Protein AF-A0A5C6RMQ3-F1 (afdb_monomer)

Mean predicted aligned error: 7.99 Å

Nearest PDB structures (foldseek):
  6r1m-assembly1_B  TM=6.943E-01  e=2.324E+00  Escherichia coli
  6he1-assembly1_A 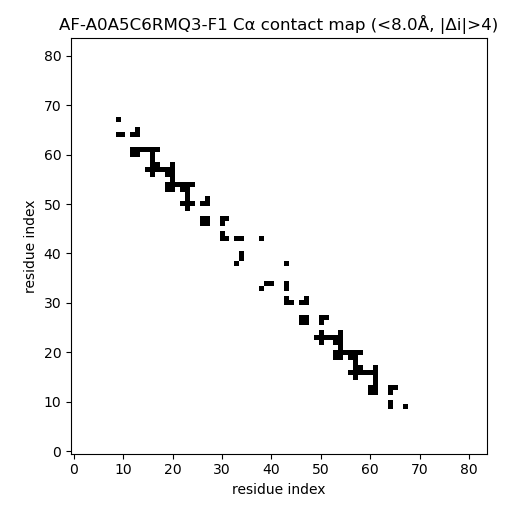 TM=6.526E-01  e=2.041E+00  Pseudomonas aeruginosa
  6hdz-assembly1_A  TM=6.436E-01  e=3.014E+00  Pseudomonas aeruginosa
  6he3-assembly1_A  TM=4.950E-01  e=2.480E+00  Pseudomonas aeruginosa
  6b87-assembly1_A-2  TM=5.074E-01  e=4.170E+00  synthetic construct

Secondary structure (DSSP, 8-state):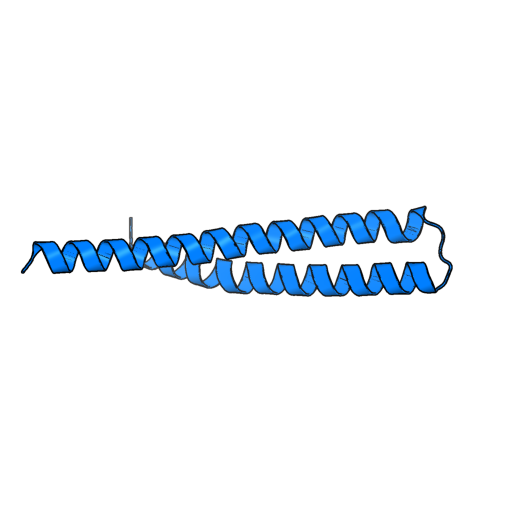
--HHHHHHHHHHHHHHHHHHHHHHHHHHHHHHHHHHTT--HHHHHHHHHHHHHHHHHHHHHHHHHHHHHHHHHHHHHHHHHHH-

Structure (mmCIF, N/CA/C/O backbone):
data_AF-A0A5C6RMQ3-F1
#
_entry.id   AF-A0A5C6RMQ3-F1
#
loop_
_atom_site.group_PDB
_atom_site.id
_atom_site.type_symbol
_atom_site.label_atom_id
_atom_site.label_alt_id
_atom_site.label_comp_id
_atom_site.label_asym_id
_atom_site.label_entity_id
_atom_site.label_seq_id
_atom_site.pdbx_PDB_ins_code
_atom_site.Cartn_x
_atom_site.Cartn_y
_atom_site.Cartn_z
_atom_site.occupancy
_atom_site.B_iso_or_equiv
_atom_site.auth_seq_id
_atom_site.auth_comp_id
_atom_site.auth_asym_id
_atom_site.auth_atom_id
_atom_site.pdbx_PDB_model_num
ATOM 1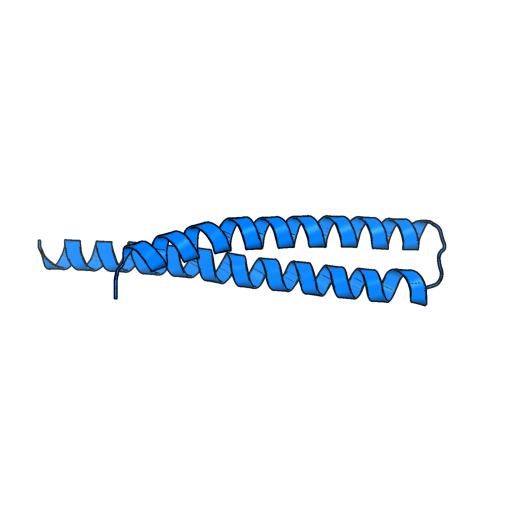 N N . MET A 1 1 ? -29.212 -3.989 12.903 1.00 44.53 1 MET A N 1
ATOM 2 C CA . MET A 1 1 ? -27.912 -4.023 12.185 1.00 44.53 1 MET A CA 1
ATOM 3 C C . MET A 1 1 ? -26.809 -4.325 13.200 1.00 44.53 1 MET A C 1
ATOM 5 O O . MET A 1 1 ? -26.745 -3.632 14.202 1.00 44.53 1 MET A O 1
ATOM 9 N N . ASN A 1 2 ? -26.018 -5.392 13.018 1.00 40.38 2 ASN A N 1
ATOM 10 C CA . ASN A 1 2 ? -25.189 -5.994 14.080 1.00 40.38 2 ASN A CA 1
ATOM 11 C C . ASN A 1 2 ? -23.757 -5.421 14.150 1.00 40.38 2 ASN A C 1
ATOM 13 O O . ASN A 1 2 ? -23.004 -5.498 13.178 1.00 40.38 2 ASN A O 1
ATOM 17 N N . ALA A 1 3 ? -23.344 -4.944 15.330 1.00 55.06 3 ALA A N 1
ATOM 18 C CA . ALA A 1 3 ? -22.025 -4.353 15.604 1.00 55.06 3 ALA A CA 1
ATOM 19 C C . ALA A 1 3 ? -20.825 -5.249 15.208 1.00 55.06 3 ALA A C 1
ATOM 21 O O . ALA A 1 3 ? -19.783 -4.750 14.782 1.00 55.06 3 ALA A O 1
ATOM 22 N N . LYS A 1 4 ? -20.989 -6.582 15.231 1.00 53.03 4 LYS A N 1
ATOM 23 C CA . LYS A 1 4 ? -19.959 -7.556 14.809 1.00 53.03 4 LYS A CA 1
ATOM 24 C C . LYS A 1 4 ? -19.530 -7.431 13.337 1.00 53.03 4 LYS A C 1
ATOM 26 O O . LYS A 1 4 ? -18.395 -7.772 13.008 1.00 53.03 4 LYS A O 1
ATOM 31 N N . GLN A 1 5 ? -20.394 -6.950 12.437 1.00 52.16 5 GLN A N 1
ATOM 32 C CA . GLN A 1 5 ? -20.043 -6.811 11.014 1.00 52.16 5 GLN A CA 1
ATOM 33 C C . GLN A 1 5 ? -19.109 -5.623 10.745 1.00 52.16 5 GLN A C 1
ATOM 35 O O . GLN A 1 5 ? -18.298 -5.697 9.819 1.00 52.16 5 GLN A O 1
ATOM 40 N N . TYR A 1 6 ? -19.176 -4.564 11.559 1.00 51.25 6 TYR A N 1
ATOM 41 C CA . TYR A 1 6 ? -18.269 -3.419 11.452 1.00 51.25 6 TYR A CA 1
ATOM 42 C C . TYR A 1 6 ? -16.847 -3.803 11.840 1.00 51.25 6 TYR A C 1
ATOM 44 O O . TYR A 1 6 ? -15.927 -3.538 11.075 1.00 51.25 6 TYR A O 1
ATOM 52 N N . TYR A 1 7 ? -16.680 -4.517 12.955 1.00 53.34 7 TYR A N 1
ATOM 53 C CA . TYR A 1 7 ? -15.366 -4.960 13.419 1.00 53.34 7 TYR A CA 1
ATOM 54 C C . TYR A 1 7 ? -14.685 -5.909 12.421 1.00 53.34 7 TYR A C 1
ATOM 56 O O . TYR A 1 7 ? -13.495 -5.784 12.158 1.00 53.34 7 TYR A O 1
ATOM 64 N N . ARG A 1 8 ? -15.449 -6.806 11.777 1.00 53.22 8 ARG A N 1
ATOM 65 C CA . AR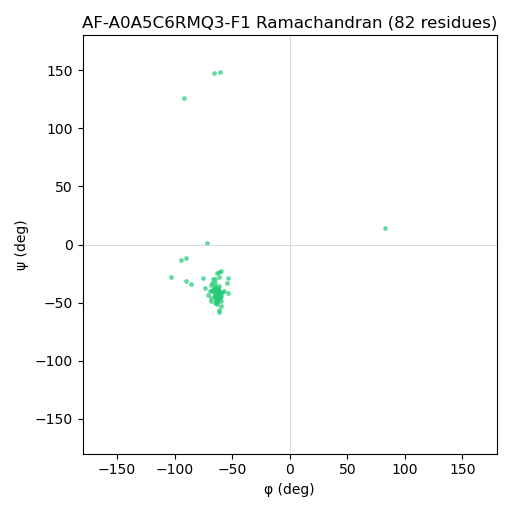G A 1 8 ? -14.907 -7.751 10.784 1.00 53.22 8 ARG A CA 1
ATOM 66 C C . ARG A 1 8 ? -14.555 -7.094 9.445 1.00 53.22 8 ARG A C 1
ATOM 68 O O . ARG A 1 8 ? -13.547 -7.448 8.846 1.00 53.22 8 ARG A O 1
ATOM 75 N N . LYS A 1 9 ? -15.347 -6.118 8.978 1.00 54.16 9 LYS A N 1
ATOM 76 C CA . LYS A 1 9 ? -14.993 -5.303 7.796 1.00 54.16 9 LYS A CA 1
ATOM 77 C C . LYS A 1 9 ? -13.795 -4.396 8.077 1.00 54.16 9 LYS A C 1
ATOM 79 O O . LYS A 1 9 ? -12.977 -4.178 7.193 1.00 54.16 9 LYS A O 1
ATOM 84 N N . TRP A 1 10 ? -13.685 -3.901 9.302 1.00 61.47 10 TRP A N 1
ATOM 85 C CA . TRP A 1 10 ? -12.589 -3.064 9.765 1.00 61.47 10 TRP A CA 1
ATOM 86 C C . TRP A 1 10 ? -11.258 -3.830 9.847 1.00 61.47 10 TRP A C 1
ATOM 88 O O . TRP A 1 10 ? -10.264 -3.410 9.255 1.00 61.47 10 TRP A O 1
ATOM 98 N N . LEU A 1 11 ? -11.277 -5.012 10.471 1.00 63.47 11 LEU A N 1
ATOM 99 C CA . LEU A 1 11 ? -10.122 -5.907 10.584 1.00 63.47 11 LEU A CA 1
ATOM 100 C C . LEU A 1 11 ? -9.609 -6.428 9.246 1.00 63.47 11 LEU A C 1
ATOM 102 O O . LEU A 1 11 ? -8.449 -6.797 9.172 1.00 63.47 11 LEU A O 1
ATOM 106 N N . LEU A 1 12 ? -10.445 -6.484 8.208 1.00 65.62 12 LEU A N 1
ATOM 107 C CA . LEU A 1 12 ? -10.007 -6.867 6.865 1.00 65.62 12 LEU A CA 1
ATOM 108 C C . LEU A 1 12 ? -9.452 -5.674 6.083 1.00 65.62 12 LEU A C 1
ATOM 110 O O . LEU A 1 12 ? -8.501 -5.840 5.333 1.00 65.62 12 LEU A O 1
ATOM 114 N N . ARG A 1 13 ? -9.990 -4.463 6.274 1.00 74.12 13 ARG A N 1
ATOM 115 C CA . ARG A 1 13 ? -9.529 -3.262 5.555 1.00 74.12 13 ARG A CA 1
ATOM 116 C C . ARG A 1 13 ? -8.114 -2.842 5.940 1.00 74.12 13 ARG A C 1
ATOM 118 O O . ARG A 1 13 ? -7.353 -2.471 5.057 1.00 74.12 13 ARG A O 1
ATOM 125 N N . ALA A 1 14 ? -7.744 -2.943 7.216 1.00 77.31 14 ALA A N 1
ATOM 126 C CA . ALA A 1 14 ? -6.395 -2.603 7.673 1.00 77.31 14 ALA A CA 1
ATOM 127 C C . ALA A 1 14 ? -5.282 -3.468 7.025 1.00 77.31 14 ALA A C 1
ATOM 129 O O . ALA A 1 14 ? -4.398 -2.897 6.388 1.00 77.31 14 ALA A O 1
ATOM 130 N N . PRO A 1 15 ? -5.303 -4.814 7.105 1.00 82.06 15 PRO A N 1
ATOM 131 C CA . PRO A 1 15 ? -4.291 -5.651 6.466 1.00 82.06 15 PRO A CA 1
ATOM 132 C C . PRO A 1 15 ? -4.375 -5.587 4.941 1.00 82.06 15 PRO A C 1
ATOM 134 O O . PRO A 1 15 ? -3.345 -5.629 4.284 1.00 82.06 15 PRO A O 1
ATOM 137 N N . LEU A 1 16 ? -5.568 -5.427 4.364 1.00 83.94 16 LEU A N 1
ATOM 138 C CA . LEU A 1 16 ? -5.727 -5.309 2.914 1.00 83.94 16 LEU A CA 1
ATOM 139 C C . LEU A 1 16 ? -5.122 -3.994 2.392 1.00 83.94 16 LEU A C 1
ATOM 141 O O . LEU A 1 16 ? -4.422 -4.011 1.384 1.00 83.94 16 LEU A O 1
ATOM 145 N N . GLY A 1 17 ? -5.293 -2.884 3.120 1.00 85.19 17 GLY A N 1
ATOM 146 C CA . GLY A 1 17 ? -4.589 -1.626 2.858 1.00 85.19 17 GLY A CA 1
ATOM 147 C C . GLY A 1 17 ? -3.071 -1.770 2.997 1.00 85.19 17 GLY A C 1
ATOM 148 O O . GLY A 1 17 ? -2.338 -1.328 2.119 1.00 85.19 17 GLY A O 1
ATOM 149 N N . LEU A 1 18 ? -2.594 -2.465 4.035 1.00 87.94 18 LEU A N 1
ATOM 150 C CA . LEU A 1 18 ? -1.163 -2.711 4.247 1.00 87.94 18 LEU A CA 1
ATOM 151 C C . LEU A 1 18 ? -0.537 -3.568 3.132 1.00 87.94 18 LEU A C 1
ATOM 153 O O . LEU A 1 18 ? 0.555 -3.261 2.657 1.00 87.94 18 LEU A O 1
ATOM 157 N N . VAL A 1 19 ? -1.245 -4.602 2.671 1.00 89.44 19 VAL A N 1
ATOM 158 C CA . VAL A 1 19 ? -0.825 -5.437 1.536 1.00 89.44 19 VAL A CA 1
ATOM 159 C C . VAL A 1 19 ? -0.784 -4.619 0.245 1.00 89.44 19 VAL A C 1
ATOM 161 O O . VAL A 1 19 ? 0.180 -4.736 -0.503 1.00 89.44 19 VAL A O 1
ATOM 164 N N . LEU A 1 20 ? -1.770 -3.747 -0.000 1.00 89.06 20 LEU A N 1
ATOM 165 C CA . LEU A 1 20 ? -1.773 -2.836 -1.154 1.00 89.06 20 LEU A CA 1
ATOM 166 C C . LEU A 1 20 ? -0.605 -1.844 -1.127 1.00 89.06 20 LEU A C 1
ATOM 168 O O . LEU A 1 20 ? -0.005 -1.588 -2.169 1.00 89.06 20 LEU A O 1
ATOM 172 N N . ILE A 1 21 ? -0.252 -1.319 0.050 1.00 91.94 21 ILE A N 1
ATOM 173 C CA . ILE A 1 21 ? 0.923 -0.454 0.223 1.00 91.94 21 ILE A CA 1
ATOM 174 C C . ILE A 1 21 ? 2.201 -1.226 -0.117 1.00 91.94 21 ILE A C 1
ATOM 176 O O . ILE A 1 21 ? 3.012 -0.739 -0.902 1.00 91.94 21 ILE A O 1
ATOM 180 N N . GLY A 1 22 ? 2.369 -2.435 0.432 1.00 90.50 22 GLY A N 1
ATOM 181 C CA . GLY A 1 22 ? 3.524 -3.289 0.144 1.00 90.50 22 GLY A CA 1
ATOM 182 C C . GLY A 1 22 ? 3.624 -3.655 -1.338 1.00 90.50 22 GLY A C 1
ATOM 183 O O . GLY A 1 22 ? 4.685 -3.517 -1.939 1.00 90.50 22 GLY A O 1
ATOM 184 N N . PHE A 1 23 ? 2.501 -4.027 -1.953 1.00 91.50 23 PHE A N 1
ATOM 185 C CA . PHE A 1 23 ? 2.412 -4.310 -3.383 1.00 91.50 23 PHE A CA 1
ATOM 186 C C . PHE A 1 23 ? 2.804 -3.092 -4.231 1.00 91.50 23 PHE A C 1
ATOM 188 O O . PHE A 1 23 ? 3.660 -3.204 -5.107 1.00 91.50 23 PHE A O 1
ATOM 195 N N . GLY A 1 24 ? 2.254 -1.912 -3.924 1.00 90.00 24 GLY A N 1
ATOM 196 C CA . GLY A 1 24 ? 2.626 -0.660 -4.581 1.00 90.00 24 GLY A CA 1
ATOM 197 C C . GLY A 1 24 ? 4.116 -0.339 -4.430 1.00 90.00 24 GLY A C 1
ATOM 198 O O . GLY A 1 24 ? 4.757 0.039 -5.405 1.00 90.00 24 GLY A O 1
ATOM 199 N N . ALA A 1 25 ? 4.702 -0.559 -3.250 1.00 90.81 25 ALA A N 1
ATOM 200 C CA . ALA A 1 25 ? 6.133 -0.358 -3.019 1.00 90.81 25 ALA A CA 1
ATOM 201 C C . ALA A 1 25 ? 7.009 -1.307 -3.859 1.00 90.81 25 ALA A C 1
ATOM 203 O O . ALA A 1 25 ? 8.003 -0.868 -4.438 1.00 90.81 25 ALA A O 1
ATOM 204 N N . CYS A 1 26 ? 6.624 -2.582 -3.986 1.00 90.81 26 CYS A N 1
ATOM 205 C CA . CYS A 1 26 ? 7.318 -3.541 -4.849 1.00 90.81 26 CYS A CA 1
ATOM 206 C C . CYS A 1 26 ? 7.271 -3.127 -6.327 1.00 90.81 26 CYS A C 1
ATOM 208 O O . CYS A 1 26 ? 8.297 -3.162 -7.001 1.00 90.81 26 CYS A O 1
ATOM 210 N N . LEU A 1 27 ? 6.112 -2.681 -6.818 1.00 88.50 27 LEU A N 1
ATOM 211 C CA . LEU A 1 27 ? 5.957 -2.176 -8.187 1.00 88.50 27 LEU A CA 1
ATOM 212 C C . LEU A 1 27 ? 6.761 -0.893 -8.444 1.00 88.50 27 LEU A C 1
ATOM 214 O O . LEU A 1 27 ? 7.319 -0.723 -9.526 1.00 88.50 27 LEU A O 1
ATOM 218 N N . ILE A 1 28 ? 6.865 0.004 -7.456 1.00 90.38 28 ILE A N 1
ATOM 219 C CA . ILE A 1 28 ? 7.745 1.181 -7.550 1.00 90.38 28 ILE A CA 1
ATOM 220 C C . ILE A 1 28 ? 9.204 0.731 -7.684 1.00 90.38 28 ILE A C 1
ATOM 222 O O . ILE A 1 28 ? 9.928 1.266 -8.523 1.00 90.38 28 ILE A O 1
ATOM 226 N N . ALA A 1 29 ? 9.635 -0.251 -6.885 1.00 89.75 29 ALA A N 1
ATOM 227 C CA . ALA A 1 29 ? 10.995 -0.780 -6.945 1.00 89.75 29 ALA A CA 1
ATOM 228 C C . ALA A 1 29 ? 11.293 -1.424 -8.307 1.00 89.75 29 ALA A C 1
ATOM 230 O O . ALA A 1 29 ? 12.349 -1.181 -8.887 1.00 89.75 29 ALA A O 1
ATOM 231 N N . GLU A 1 30 ? 10.347 -2.189 -8.851 1.00 88.06 30 GLU A N 1
ATOM 232 C CA . GLU A 1 30 ? 10.466 -2.802 -10.174 1.00 88.06 30 GLU A CA 1
ATOM 233 C C . GLU A 1 30 ? 10.536 -1.748 -11.289 1.00 88.06 30 GLU A C 1
ATOM 235 O O . GLU A 1 30 ? 11.475 -1.755 -12.082 1.00 88.06 30 GLU A O 1
ATOM 240 N N . SER A 1 31 ? 9.628 -0.768 -11.288 1.00 87.38 31 SER A N 1
ATOM 241 C CA . SER A 1 31 ? 9.655 0.364 -12.225 1.00 87.38 31 SER A CA 1
ATOM 242 C C . SER A 1 31 ? 10.977 1.141 -12.147 1.00 87.38 31 SER A C 1
ATOM 244 O O . SER A 1 31 ? 11.552 1.509 -13.176 1.00 87.38 31 SER A O 1
ATOM 246 N N . ALA A 1 32 ? 11.515 1.338 -10.939 1.00 86.88 32 ALA A N 1
ATOM 247 C CA . ALA A 1 32 ? 12.817 1.964 -10.744 1.00 86.88 32 ALA A CA 1
ATOM 248 C C . ALA A 1 32 ? 13.953 1.115 -11.334 1.00 86.88 32 ALA A C 1
ATOM 250 O O . ALA A 1 32 ? 14.805 1.662 -12.031 1.00 86.88 32 ALA A O 1
ATOM 251 N N . MET A 1 33 ? 13.957 -0.204 -11.122 1.00 89.12 33 MET A N 1
ATOM 252 C CA . MET A 1 33 ? 14.947 -1.105 -11.725 1.00 89.12 33 MET A CA 1
ATOM 253 C C . MET A 1 33 ? 14.873 -1.097 -13.258 1.00 89.12 33 MET A C 1
ATOM 255 O O . MET A 1 33 ? 15.910 -1.009 -13.910 1.00 89.12 33 MET A O 1
ATOM 259 N N . VAL A 1 34 ? 13.669 -1.098 -13.841 1.00 85.38 34 VAL A N 1
ATOM 260 C CA . VAL A 1 34 ? 13.460 -0.997 -15.298 1.00 85.38 34 VAL A CA 1
ATOM 261 C C . VAL A 1 34 ? 13.976 0.342 -15.839 1.00 85.38 34 VAL A C 1
ATOM 263 O O . VAL A 1 34 ? 14.632 0.382 -16.880 1.00 85.38 34 VAL A O 1
ATOM 266 N N . LYS A 1 35 ? 13.762 1.441 -15.104 1.00 83.00 35 LYS A N 1
ATOM 267 C CA . LYS A 1 35 ? 14.358 2.748 -15.414 1.00 83.00 35 LYS A CA 1
ATOM 268 C C . LYS A 1 35 ? 15.891 2.701 -15.364 1.00 83.00 35 LYS A C 1
ATOM 270 O O . LYS A 1 35 ? 16.538 3.239 -16.260 1.00 83.00 35 LYS A O 1
ATOM 275 N N . PHE A 1 36 ? 16.476 2.066 -14.345 1.00 85.56 36 PHE A N 1
ATOM 276 C CA . PHE A 1 36 ? 17.932 1.916 -14.217 1.00 85.56 36 PHE A CA 1
ATOM 277 C C . PHE A 1 36 ? 18.539 1.016 -15.301 1.00 85.56 36 PHE A C 1
ATOM 279 O O . PHE A 1 36 ? 19.668 1.256 -15.716 1.00 85.56 36 PHE A O 1
ATOM 286 N N . ALA A 1 37 ? 17.786 0.040 -15.810 1.00 87.75 37 ALA A N 1
ATOM 287 C CA . ALA A 1 37 ? 18.195 -0.833 -16.909 1.00 87.75 37 ALA A CA 1
ATOM 288 C C . ALA A 1 37 ? 18.221 -0.136 -18.289 1.00 87.75 37 ALA A C 1
ATOM 290 O O . ALA A 1 37 ? 18.520 -0.777 -19.293 1.00 87.75 37 ALA A O 1
ATOM 291 N N . GLY A 1 38 ? 17.915 1.166 -18.361 1.00 85.25 38 GLY A N 1
ATOM 292 C CA . GLY A 1 38 ? 17.962 1.947 -19.600 1.00 85.25 38 GLY A CA 1
ATOM 293 C C . GLY A 1 38 ? 16.715 1.818 -20.478 1.00 85.25 38 GLY A C 1
ATOM 294 O O . GLY A 1 38 ? 16.742 2.220 -21.640 1.00 85.25 38 GLY A O 1
ATOM 295 N N . ALA A 1 3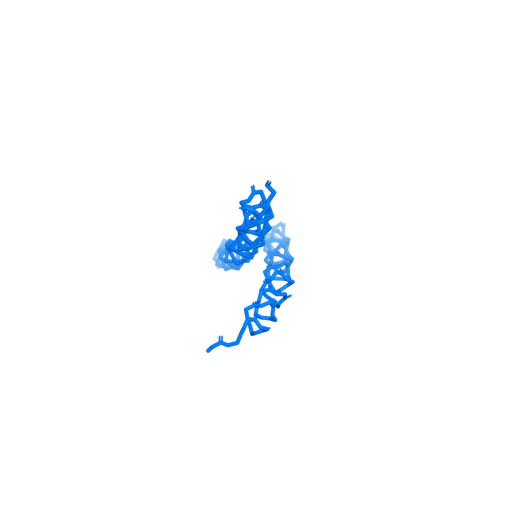9 ? 15.614 1.274 -19.947 1.00 84.75 39 ALA A N 1
ATOM 296 C CA . ALA A 1 39 ? 14.367 1.157 -20.691 1.00 84.75 39 ALA A CA 1
ATOM 297 C C . ALA A 1 39 ? 13.758 2.541 -21.016 1.00 84.75 39 ALA A C 1
ATOM 299 O O . ALA A 1 39 ? 13.862 3.482 -20.215 1.00 84.75 39 ALA A O 1
ATOM 300 N N . PRO A 1 40 ? 13.068 2.681 -22.164 1.00 83.31 40 PRO A N 1
ATOM 301 C CA . PRO A 1 40 ? 12.424 3.931 -22.548 1.00 83.31 40 PRO A CA 1
ATOM 302 C C . PRO A 1 40 ? 11.359 4.358 -21.531 1.00 83.31 40 PRO A C 1
ATOM 304 O O . PRO A 1 40 ? 10.680 3.532 -20.918 1.00 83.31 40 PRO A O 1
ATOM 307 N N . TRP A 1 41 ? 11.180 5.674 -21.386 1.00 80.25 41 TRP A N 1
ATOM 308 C CA . TRP A 1 41 ? 10.260 6.285 -20.417 1.00 80.25 41 TRP A CA 1
ATOM 309 C C . TRP A 1 41 ? 8.819 5.779 -20.525 1.00 80.25 41 TRP A C 1
ATOM 311 O O . TRP A 1 41 ? 8.156 5.594 -19.508 1.00 80.25 41 TRP A O 1
ATOM 321 N N . GLN A 1 42 ? 8.369 5.452 -21.736 1.00 84.44 42 GLN A N 1
ATOM 322 C CA . GLN A 1 42 ? 7.042 4.888 -21.993 1.00 84.44 42 GLN A CA 1
ATOM 323 C C . GLN A 1 42 ? 6.823 3.533 -21.309 1.00 84.44 42 GLN A C 1
ATOM 325 O O . GLN A 1 42 ? 5.680 3.162 -21.068 1.00 84.44 42 GLN A O 1
ATOM 330 N N . SER A 1 43 ? 7.895 2.799 -20.993 1.00 80.44 43 SER A N 1
ATOM 331 C CA . SER A 1 43 ? 7.805 1.469 -20.394 1.00 80.44 43 SER A CA 1
ATOM 332 C C . SER A 1 43 ? 7.789 1.493 -18.871 1.00 80.44 43 SER A C 1
ATOM 334 O O . SER A 1 43 ? 7.180 0.611 -18.287 1.00 80.44 43 SER A O 1
ATOM 336 N N . TRP A 1 44 ? 8.437 2.452 -18.204 1.00 82.75 44 TRP A N 1
ATOM 337 C CA . TRP A 1 44 ? 8.495 2.474 -16.733 1.00 82.75 44 TRP A CA 1
ATOM 338 C C . TRP A 1 44 ? 7.556 3.502 -16.103 1.00 82.75 44 TRP A C 1
ATOM 340 O O . TRP A 1 44 ? 7.071 3.265 -14.997 1.00 82.75 44 TRP A O 1
ATOM 350 N N . VAL A 1 45 ? 7.240 4.604 -16.796 1.00 87.69 45 VAL A N 1
ATOM 351 C CA . VAL A 1 45 ? 6.328 5.646 -16.295 1.00 87.69 45 VAL A CA 1
ATOM 352 C C . VAL A 1 45 ? 4.921 5.113 -15.997 1.00 87.69 45 VAL A C 1
ATOM 354 O O . VAL A 1 45 ? 4.483 5.297 -14.864 1.00 87.69 45 VAL A O 1
ATOM 357 N N . PRO A 1 46 ? 4.206 4.423 -16.912 1.00 89.12 46 PRO A N 1
ATOM 358 C CA . PRO A 1 46 ? 2.850 3.951 -16.620 1.00 89.12 46 PRO A CA 1
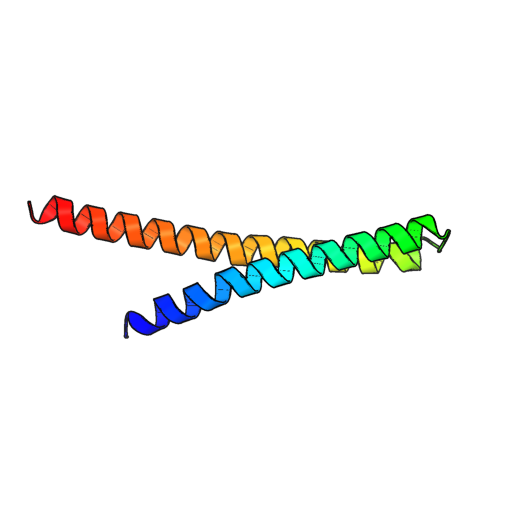ATOM 359 C C . PRO A 1 46 ? 2.817 2.915 -15.490 1.00 89.12 46 PRO A C 1
ATOM 361 O O . PRO A 1 46 ? 1.916 2.962 -14.654 1.00 89.12 46 PRO A O 1
ATOM 364 N N . TYR A 1 47 ? 3.823 2.037 -15.405 1.00 86.25 47 TYR A N 1
ATOM 365 C CA . TYR A 1 47 ? 3.965 1.097 -14.288 1.00 86.25 47 TYR A CA 1
ATOM 366 C C . TYR A 1 47 ? 4.214 1.826 -12.967 1.00 86.25 47 TYR A C 1
ATOM 368 O O . TYR A 1 47 ? 3.566 1.520 -11.970 1.00 86.25 47 TYR A O 1
ATOM 376 N N . GLY A 1 48 ? 5.075 2.847 -12.963 1.00 87.62 48 GLY A N 1
ATOM 377 C CA . GLY A 1 48 ? 5.315 3.685 -11.789 1.00 87.62 48 GLY A CA 1
ATOM 378 C C . GLY A 1 48 ? 4.069 4.462 -11.355 1.00 87.62 48 GLY A C 1
ATOM 379 O O . GLY A 1 48 ? 3.776 4.547 -10.164 1.00 87.62 48 GLY A O 1
ATOM 380 N N . THR A 1 49 ? 3.284 4.982 -12.304 1.00 90.69 49 THR A N 1
ATOM 381 C CA . THR A 1 49 ? 2.010 5.655 -12.016 1.00 90.69 49 THR A CA 1
ATOM 382 C C . THR A 1 49 ? 0.985 4.686 -11.433 1.00 90.69 49 THR A C 1
ATOM 384 O O . THR A 1 49 ? 0.366 5.002 -10.419 1.00 90.69 49 THR A O 1
ATOM 387 N N . LEU A 1 50 ? 0.834 3.490 -12.009 1.00 90.12 50 LEU A N 1
ATOM 388 C CA . LEU A 1 50 ? -0.031 2.444 -11.455 1.00 90.12 50 LEU A CA 1
ATOM 389 C C . LEU A 1 50 ? 0.398 2.052 -10.037 1.00 90.12 50 LEU A C 1
ATOM 391 O O . LEU A 1 50 ? -0.448 1.916 -9.153 1.00 90.12 50 LEU A O 1
ATOM 395 N N . ALA A 1 51 ? 1.705 1.946 -9.798 1.00 90.38 51 ALA A N 1
ATOM 396 C CA . ALA A 1 51 ? 2.262 1.652 -8.486 1.00 90.38 51 ALA A CA 1
ATOM 397 C C . ALA A 1 51 ? 1.933 2.746 -7.454 1.00 90.38 51 ALA A C 1
ATOM 399 O O . ALA A 1 51 ? 1.500 2.446 -6.341 1.00 90.38 51 ALA A O 1
ATOM 400 N N . LEU A 1 52 ? 2.061 4.020 -7.840 1.00 90.75 52 LEU A N 1
ATOM 401 C CA . LEU A 1 52 ? 1.680 5.177 -7.023 1.00 90.75 52 LEU A CA 1
ATOM 402 C C . LEU A 1 52 ? 0.182 5.196 -6.709 1.00 90.75 52 LEU A C 1
ATOM 404 O O . LEU A 1 52 ? -0.193 5.489 -5.573 1.00 90.75 52 LEU A O 1
ATOM 408 N N . VAL A 1 53 ? -0.673 4.872 -7.681 1.00 94.00 53 VAL A N 1
ATOM 409 C CA . VAL A 1 53 ? -2.127 4.783 -7.480 1.00 94.00 53 VAL A CA 1
ATOM 410 C C . VAL A 1 53 ? -2.462 3.665 -6.495 1.00 94.00 53 VAL A C 1
ATOM 412 O O . VAL A 1 53 ? -3.223 3.895 -5.553 1.00 94.00 53 VAL A O 1
ATOM 415 N N . ALA A 1 54 ? -1.866 2.481 -6.659 1.00 90.75 54 ALA A N 1
ATOM 416 C CA . ALA A 1 54 ? -2.055 1.354 -5.748 1.00 90.75 54 ALA A CA 1
ATOM 417 C C . ALA A 1 54 ? -1.594 1.698 -4.323 1.00 90.75 54 ALA A C 1
ATOM 419 O O . ALA A 1 54 ? -2.329 1.459 -3.363 1.00 90.75 54 ALA A O 1
ATOM 420 N N . LEU A 1 55 ? -0.426 2.335 -4.190 1.00 92.00 55 LEU A N 1
ATOM 421 C CA . LEU A 1 55 ? 0.123 2.753 -2.904 1.00 92.00 55 LEU A CA 1
ATOM 422 C C . LEU A 1 55 ? -0.772 3.794 -2.220 1.00 92.00 55 LEU A C 1
ATOM 424 O O . LEU A 1 55 ? -1.144 3.603 -1.066 1.00 92.00 55 LEU A O 1
ATOM 428 N N . ASN A 1 56 ? -1.175 4.855 -2.926 1.00 92.12 56 ASN A N 1
ATOM 429 C CA . ASN A 1 56 ? -2.047 5.892 -2.361 1.00 92.12 56 ASN A CA 1
ATOM 430 C C . ASN A 1 56 ? -3.418 5.328 -1.973 1.00 92.12 56 ASN A C 1
ATOM 432 O O . ASN A 1 56 ? -3.923 5.630 -0.895 1.00 92.12 56 ASN A O 1
ATOM 436 N N . THR A 1 57 ? -3.979 4.441 -2.797 1.00 92.38 57 THR A N 1
ATOM 437 C CA . THR A 1 57 ? -5.235 3.746 -2.482 1.00 92.38 57 THR A CA 1
ATOM 438 C C . THR A 1 57 ? -5.089 2.899 -1.215 1.00 92.38 57 THR A C 1
ATOM 440 O O . THR A 1 57 ? -5.946 2.951 -0.331 1.00 92.38 57 THR A O 1
ATOM 443 N N . GLY A 1 58 ? -3.984 2.157 -1.086 1.00 89.25 58 GLY A N 1
ATOM 444 C CA . GLY A 1 58 ? -3.662 1.385 0.114 1.00 89.25 58 GLY A CA 1
ATOM 445 C C . GLY A 1 58 ? -3.552 2.258 1.366 1.00 89.25 58 GLY A C 1
ATOM 446 O O . GLY A 1 58 ? -4.146 1.924 2.392 1.00 89.25 58 GLY A O 1
ATOM 447 N N . VAL A 1 59 ? -2.870 3.408 1.269 1.00 89.56 59 VAL A N 1
ATOM 448 C CA . VAL A 1 59 ? -2.747 4.388 2.364 1.00 89.56 59 VAL A CA 1
ATOM 449 C C . VAL A 1 59 ? -4.111 4.943 2.772 1.00 89.56 59 VAL A C 1
ATOM 451 O O . VAL A 1 59 ? -4.400 4.986 3.966 1.00 89.56 59 VAL A O 1
ATOM 454 N N . SER A 1 60 ? -4.978 5.314 1.826 1.00 89.81 60 SER A N 1
ATOM 455 C CA . SER A 1 60 ? -6.325 5.809 2.141 1.00 89.81 60 SER A CA 1
ATOM 456 C C . SER A 1 60 ? -7.176 4.756 2.858 1.00 89.81 60 SER A C 1
ATOM 458 O O . SER A 1 60 ? -7.782 5.055 3.886 1.00 89.81 60 SER A O 1
ATOM 460 N N . ILE A 1 61 ? -7.173 3.507 2.376 1.00 85.31 61 ILE A N 1
ATOM 461 C CA . ILE A 1 61 ? -7.926 2.402 2.995 1.00 85.31 61 ILE A CA 1
ATOM 462 C C . ILE A 1 61 ? -7.393 2.093 4.400 1.00 85.31 61 ILE A C 1
ATOM 464 O O . ILE A 1 61 ? -8.173 1.872 5.332 1.00 85.31 61 ILE A O 1
ATOM 468 N N . PHE A 1 62 ? -6.069 2.084 4.563 1.00 87.06 62 PHE A N 1
ATOM 469 C CA . PHE A 1 62 ? -5.431 1.880 5.858 1.00 87.06 62 PHE A CA 1
ATOM 470 C C . PHE A 1 62 ? -5.752 3.024 6.832 1.00 87.06 62 PHE A C 1
ATOM 472 O O . PHE A 1 62 ? -6.117 2.766 7.979 1.00 87.06 62 PHE A O 1
ATOM 479 N N . GLY A 1 63 ? -5.687 4.276 6.372 1.00 86.62 63 GLY A N 1
ATOM 480 C CA . GLY A 1 63 ? -6.006 5.465 7.162 1.00 86.62 63 GLY A CA 1
ATOM 481 C C . GLY A 1 63 ? -7.454 5.483 7.652 1.00 86.62 63 GLY A C 1
ATOM 482 O O . GLY A 1 63 ? -7.694 5.701 8.841 1.00 86.62 63 GLY A O 1
ATOM 483 N N . ASP A 1 64 ? -8.413 5.166 6.779 1.00 84.31 64 ASP A N 1
ATOM 484 C CA . ASP A 1 64 ? -9.829 5.050 7.150 1.00 84.31 64 ASP A CA 1
ATOM 485 C C . ASP A 1 64 ? -10.067 3.947 8.183 1.00 84.31 64 ASP A C 1
ATOM 487 O O . ASP A 1 64 ? -10.860 4.119 9.116 1.00 84.31 64 ASP A O 1
ATOM 491 N N . ALA A 1 65 ? -9.354 2.822 8.063 1.00 82.88 65 ALA A N 1
ATOM 492 C CA . ALA A 1 65 ? -9.378 1.802 9.096 1.00 82.88 65 ALA A CA 1
ATOM 493 C C . ALA A 1 65 ? -8.843 2.389 10.415 1.00 82.88 65 ALA A C 1
ATOM 495 O O . ALA A 1 65 ? -9.572 2.458 11.399 1.00 82.88 65 ALA A O 1
ATOM 496 N N . VAL A 1 66 ? -7.624 2.915 10.476 1.00 83.06 66 VAL A N 1
ATOM 497 C CA . VAL A 1 66 ? -7.084 3.462 11.737 1.00 83.06 66 VAL A CA 1
ATOM 498 C C . VAL A 1 66 ? -8.014 4.516 12.365 1.00 83.06 66 VAL A C 1
ATOM 500 O O . VAL A 1 66 ? -8.292 4.457 13.566 1.00 83.06 66 VAL A O 1
ATOM 503 N N . LEU A 1 67 ? -8.592 5.410 11.558 1.00 84.75 67 LEU A N 1
ATOM 504 C CA . LEU A 1 67 ? -9.539 6.425 12.017 1.00 84.75 67 LEU A CA 1
ATOM 505 C C . LEU A 1 67 ? -10.809 5.818 12.628 1.00 84.75 67 LEU A C 1
ATOM 507 O O . LEU A 1 67 ? -11.274 6.271 13.676 1.00 84.75 67 LEU A O 1
ATOM 511 N N . GLN A 1 68 ? -11.372 4.783 12.005 1.00 81.75 68 GLN A N 1
ATOM 512 C CA . GLN A 1 68 ? -12.562 4.107 12.515 1.00 81.75 68 GLN A CA 1
ATOM 513 C C . GLN A 1 68 ? -12.295 3.403 13.859 1.00 81.75 68 GLN A C 1
ATOM 515 O O . GLN A 1 68 ? -13.175 3.402 14.721 1.00 81.75 68 GLN A O 1
ATOM 520 N N . ARG A 1 69 ? -11.076 2.892 14.084 1.00 80.81 69 ARG A N 1
ATOM 521 C CA . ARG A 1 69 ? -10.650 2.353 15.391 1.00 80.81 69 ARG A CA 1
ATOM 522 C C . ARG A 1 69 ? -10.604 3.431 16.458 1.00 80.81 69 ARG A C 1
ATOM 524 O O . ARG A 1 69 ? -11.190 3.265 17.520 1.00 80.81 69 ARG A O 1
ATOM 531 N N . ALA A 1 70 ? -9.939 4.542 16.150 1.00 83.25 70 ALA A N 1
ATOM 532 C CA . ALA A 1 70 ? -9.768 5.644 17.087 1.00 83.25 70 ALA A CA 1
ATOM 533 C C . ALA A 1 70 ? -11.119 6.258 17.483 1.00 83.25 70 ALA A C 1
ATOM 535 O O . ALA A 1 70 ? -11.341 6.601 18.642 1.00 83.25 70 ALA A O 1
ATOM 536 N N . ARG A 1 71 ? -12.055 6.367 16.528 1.00 82.75 71 ARG A N 1
ATOM 537 C CA . ARG A 1 71 ? -13.428 6.817 16.801 1.00 82.75 71 ARG A CA 1
ATOM 538 C C . ARG A 1 71 ? -14.197 5.840 17.691 1.00 82.75 71 ARG A C 1
ATOM 540 O O . ARG A 1 71 ? -14.929 6.299 18.559 1.00 82.75 71 ARG A O 1
ATOM 547 N N . TYR A 1 72 ? -14.031 4.532 17.487 1.00 78.88 72 TYR A N 1
ATOM 548 C CA . TYR A 1 72 ? -14.655 3.505 18.326 1.00 78.88 72 TYR A CA 1
ATOM 549 C C . TYR A 1 72 ? -14.152 3.571 19.774 1.00 78.88 72 TYR A C 1
ATOM 551 O O . TYR A 1 72 ? -14.956 3.617 20.698 1.00 78.88 72 TYR A O 1
ATOM 559 N N . GLU A 1 73 ? -12.838 3.670 19.965 1.00 83.25 73 GLU A N 1
ATOM 560 C CA . GLU A 1 73 ? -12.211 3.751 21.291 1.00 83.25 73 GLU A CA 1
ATOM 561 C C . GLU A 1 73 ? -12.651 5.008 22.059 1.00 83.25 73 GLU A C 1
ATOM 563 O O . GLU A 1 73 ? -13.093 4.921 23.202 1.00 83.25 73 GLU A O 1
ATOM 568 N N . ARG A 1 74 ? -12.678 6.169 21.388 1.00 85.00 74 ARG A N 1
ATOM 569 C CA . ARG A 1 74 ? -13.184 7.425 21.973 1.00 85.00 74 ARG A CA 1
ATOM 570 C C . ARG A 1 74 ? -14.676 7.396 22.311 1.00 85.00 74 ARG A C 1
ATOM 572 O O . ARG A 1 74 ? -15.103 8.135 23.195 1.00 85.00 74 ARG A O 1
ATOM 579 N N . ALA A 1 75 ? -15.484 6.630 21.577 1.00 84.00 75 ALA A N 1
ATOM 580 C CA . ALA A 1 75 ? -16.910 6.500 21.867 1.00 84.00 75 ALA A CA 1
ATOM 581 C C . ALA A 1 75 ? -17.136 5.697 23.155 1.00 84.00 75 ALA A C 1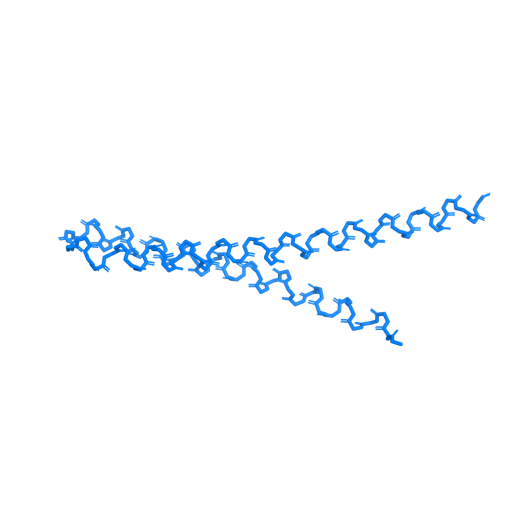
ATOM 583 O O . ALA A 1 75 ? -17.896 6.146 24.008 1.00 84.00 75 ALA A O 1
ATOM 584 N N . ILE A 1 76 ? -16.406 4.589 23.328 1.00 84.69 76 ILE A N 1
ATOM 585 C CA . ILE A 1 76 ? -16.450 3.772 24.551 1.00 84.69 76 ILE A CA 1
ATOM 586 C C . ILE A 1 76 ? -16.011 4.590 25.769 1.00 84.69 76 ILE A C 1
ATOM 588 O O . ILE A 1 76 ? -16.702 4.593 26.783 1.00 84.69 76 ILE A O 1
ATOM 592 N N . GLU A 1 77 ? -14.914 5.346 25.654 1.00 85.56 77 GLU A N 1
ATOM 593 C CA . GLU A 1 77 ? -14.397 6.156 26.767 1.00 85.56 77 GLU A CA 1
ATOM 594 C C . GLU A 1 77 ? -15.404 7.230 27.228 1.00 85.56 77 GLU A C 1
ATOM 596 O O . GLU A 1 77 ? -15.520 7.525 28.418 1.00 85.56 77 GLU A O 1
ATOM 601 N N . LYS A 1 78 ? -16.172 7.814 26.294 1.00 83.06 78 LYS A N 1
ATOM 602 C CA . LYS A 1 78 ? -17.248 8.759 26.633 1.00 83.06 78 LYS A CA 1
ATOM 603 C C . LYS A 1 78 ? -18.420 8.080 27.337 1.00 83.0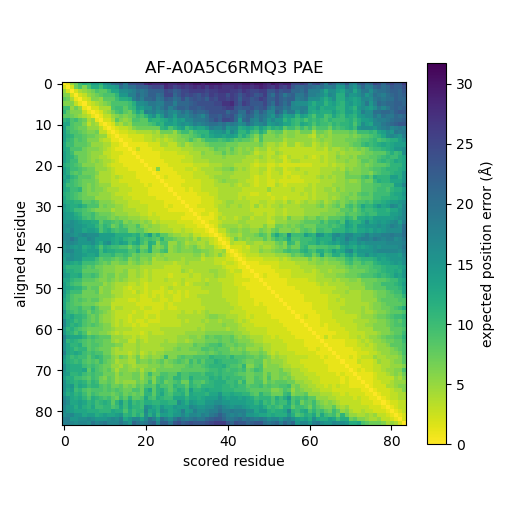6 78 LYS A C 1
ATOM 605 O O . LYS A 1 78 ? -18.969 8.669 28.261 1.00 83.06 78 LYS A O 1
ATOM 610 N N . GLU A 1 79 ? -18.802 6.876 26.911 1.00 81.06 79 GLU A N 1
ATOM 611 C CA . GLU A 1 79 ? -19.874 6.113 27.560 1.00 81.06 79 GLU A CA 1
ATOM 612 C C . GLU A 1 79 ? -19.493 5.685 28.982 1.00 81.06 79 GLU A C 1
ATOM 614 O O . GLU A 1 79 ? -20.343 5.742 29.868 1.00 81.06 79 GLU A O 1
ATOM 619 N N . GLU A 1 80 ? -18.231 5.313 29.227 1.00 82.19 80 GLU A N 1
ATOM 620 C CA . GLU A 1 80 ? -17.737 5.063 30.586 1.00 82.19 80 GLU A CA 1
ATOM 621 C C . GLU A 1 80 ? -17.782 6.333 31.434 1.00 82.19 80 GLU A C 1
ATOM 623 O O . GLU A 1 80 ? -18.403 6.323 32.490 1.00 82.19 80 GLU A O 1
ATOM 628 N N . LYS A 1 81 ? -17.226 7.454 30.953 1.00 78.44 81 LYS A N 1
ATOM 629 C CA . LYS A 1 81 ? -17.223 8.730 31.695 1.00 78.44 81 LYS A CA 1
ATOM 630 C C . LYS A 1 81 ? -18.609 9.281 32.028 1.00 78.44 81 LYS A C 1
ATOM 632 O O . LYS A 1 81 ? -18.713 10.093 32.933 1.00 78.44 81 LYS A O 1
ATOM 637 N N . GLN A 1 82 ? -19.647 8.893 31.292 1.00 79.31 82 GLN A N 1
ATOM 638 C CA . GLN A 1 82 ? -21.021 9.342 31.532 1.00 79.31 82 GLN A CA 1
ATOM 639 C C . GL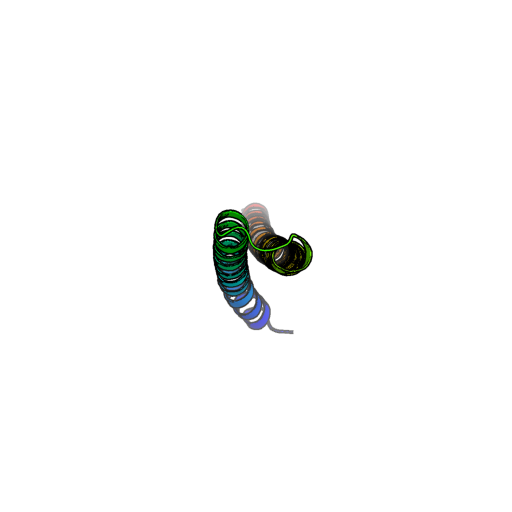N A 1 82 ? -21.795 8.423 32.496 1.00 79.31 82 GLN A C 1
ATOM 641 O O . GLN A 1 82 ? -22.885 8.780 32.937 1.00 79.31 82 GLN A O 1
ATOM 646 N N . ARG A 1 83 ? -21.257 7.233 32.802 1.00 74.00 83 ARG A N 1
ATOM 647 C CA . ARG A 1 83 ? -21.825 6.286 33.776 1.00 74.00 83 ARG A CA 1
ATOM 648 C C . ARG A 1 83 ? -21.229 6.411 35.181 1.00 74.00 83 ARG A C 1
ATOM 650 O O . ARG A 1 83 ? -21.793 5.814 36.096 1.00 74.00 83 ARG A O 1
ATOM 657 N N . VAL A 1 84 ? -20.110 7.122 35.329 1.00 63.06 84 VAL A N 1
ATOM 658 C CA . VAL A 1 84 ? -19.474 7.465 36.615 1.00 63.06 84 VAL A CA 1
ATOM 659 C C . VAL A 1 84 ? -19.921 8.858 37.038 1.00 63.06 84 VAL A C 1
ATOM 661 O O . VAL A 1 84 ? -20.166 9.041 38.248 1.00 63.06 84 VAL A O 1
#

pLDDT: mean 81.1, std 12.31, range [40.38, 94.0]

Foldseek 3Di:
DDPVVVVVVLVVLQVVLVVLLVQLVVLLVVLVVCVVVVHDCVVSVVSNVVSVVSNVVSVVSNVVSVVVVVVVVVVVVVVVVVVD

Organism: NCBI:txid1564516

Radius of gyration: 19.29 Å; Cα contacts (8 Å, |Δi|>4): 64; chains: 1; bounding box: 46×17×59 Å

Sequence (84 aa):
MNAKQYYRKWLLRAPLGLVLIGFGACLIAESAMVKFAGAPWQSWVPYGTLALVALNTGVSIFGDAVLQRARYERAIEKEEKQRV

Solvent-accessible surface area (backbone atoms only — not comparable to full-atom values): 4306 Å² total; per-residue (Å²): 137,67,72,69,57,56,57,55,54,39,66,48,36,35,57,51,10,51,51,32,30,52,50,12,51,50,37,37,53,50,23,50,51,44,46,74,73,68,51,59,66,84,70,25,48,61,48,32,50,52,15,51,51,39,24,53,52,9,49,53,42,25,48,55,28,56,50,54,52,55,53,51,54,56,50,53,54,51,56,53,65,72,75,110